Protein AF-A0A936AP49-F1 (afdb_monomer_lite)

Structure (mmCIF, N/CA/C/O backbone):
data_AF-A0A936AP49-F1
#
_entry.id   AF-A0A936AP49-F1
#
loop_
_atom_site.group_PDB
_atom_site.id
_atom_site.type_symbol
_atom_site.label_atom_id
_atom_site.label_alt_id
_atom_site.label_comp_id
_atom_site.label_asym_id
_atom_site.label_entity_id
_atom_site.label_seq_id
_atom_site.pdbx_PDB_ins_code
_atom_site.Cartn_x
_atom_site.Cartn_y
_atom_site.Cartn_z
_atom_site.occupancy
_atom_site.B_iso_or_equiv
_atom_site.auth_seq_id
_atom_site.auth_comp_id
_atom_site.auth_asym_id
_atom_site.auth_atom_id
_atom_site.pdbx_PDB_model_num
ATOM 1 N N . MET A 1 1 ? 59.580 -36.259 -15.071 1.00 46.38 1 MET A N 1
ATOM 2 C CA . MET A 1 1 ? 59.868 -34.934 -15.670 1.00 46.38 1 MET A CA 1
ATOM 3 C C . MET A 1 1 ? 58.756 -33.972 -15.279 1.00 46.38 1 MET A C 1
ATOM 5 O O . MET A 1 1 ? 57.616 -34.215 -15.647 1.00 46.38 1 MET A O 1
ATOM 9 N N . LYS A 1 2 ? 59.053 -32.935 -14.485 1.00 54.78 2 LYS A N 1
ATOM 10 C CA . LYS A 1 2 ? 58.086 -31.891 -14.110 1.00 54.78 2 LYS A CA 1
ATOM 11 C C . LYS A 1 2 ? 58.167 -30.794 -15.173 1.00 54.78 2 LYS A C 1
ATOM 13 O O . LYS A 1 2 ? 59.173 -30.099 -15.236 1.00 54.78 2 LYS A O 1
ATOM 18 N N . SER A 1 3 ? 57.167 -30.707 -16.048 1.00 53.81 3 SER A N 1
ATOM 19 C CA . SER A 1 3 ? 57.072 -29.603 -17.007 1.00 53.81 3 SER A CA 1
ATOM 20 C C . SER A 1 3 ? 56.618 -28.358 -16.250 1.00 53.81 3 SER A C 1
ATOM 22 O O . SER A 1 3 ? 55.483 -28.289 -15.776 1.00 53.81 3 SER A O 1
ATOM 24 N N . THR A 1 4 ? 57.531 -27.414 -16.048 1.00 60.56 4 THR A N 1
ATOM 25 C CA . THR A 1 4 ? 57.232 -26.128 -15.419 1.00 60.56 4 THR A CA 1
ATOM 26 C C . THR A 1 4 ? 56.612 -25.229 -16.487 1.00 60.56 4 THR A C 1
ATOM 28 O O . THR A 1 4 ? 57.293 -24.801 -17.415 1.00 60.56 4 THR A O 1
ATOM 31 N N . TYR A 1 5 ? 55.303 -24.988 -16.408 1.00 68.81 5 TYR A N 1
ATOM 32 C CA . TYR A 1 5 ? 54.600 -24.117 -17.350 1.00 68.81 5 TYR A CA 1
ATOM 33 C C . TYR A 1 5 ? 55.052 -22.664 -17.156 1.00 68.81 5 TYR A C 1
ATOM 35 O O . TYR A 1 5 ? 54.738 -22.034 -16.147 1.00 68.81 5 TYR A O 1
ATOM 43 N N . HIS A 1 6 ? 55.786 -22.124 -18.127 1.00 70.06 6 HIS A N 1
ATOM 44 C CA . HIS A 1 6 ? 56.183 -20.718 -18.147 1.00 70.06 6 HIS A CA 1
ATOM 45 C C . HIS A 1 6 ? 55.071 -19.887 -18.793 1.00 70.06 6 HIS A C 1
ATOM 47 O O . HIS A 1 6 ? 55.035 -19.702 -20.009 1.00 70.06 6 HIS A O 1
ATOM 53 N N . ILE A 1 7 ? 54.131 -19.412 -17.975 1.00 77.38 7 ILE A N 1
ATOM 54 C CA . ILE A 1 7 ? 53.071 -18.513 -18.440 1.00 77.38 7 ILE A CA 1
ATOM 55 C C . ILE A 1 7 ? 53.696 -17.143 -18.722 1.00 77.38 7 ILE A C 1
ATOM 57 O O . ILE A 1 7 ? 54.268 -16.506 -17.840 1.00 77.38 7 ILE A O 1
ATOM 61 N N . THR A 1 8 ? 53.598 -16.692 -19.970 1.00 84.81 8 THR A N 1
ATOM 62 C CA . THR A 1 8 ? 54.138 -15.399 -20.410 1.00 84.81 8 THR A CA 1
ATOM 63 C C . THR A 1 8 ? 53.144 -14.275 -20.097 1.00 84.81 8 THR A C 1
ATOM 65 O O . THR A 1 8 ? 51.937 -14.477 -20.196 1.00 84.81 8 THR A O 1
ATOM 68 N N . ALA A 1 9 ? 53.615 -13.058 -19.790 1.00 79.69 9 ALA A N 1
ATOM 69 C CA . ALA A 1 9 ? 52.759 -11.911 -19.437 1.00 79.69 9 ALA A CA 1
ATOM 70 C C . ALA A 1 9 ? 51.619 -11.643 -20.446 1.00 79.69 9 ALA A C 1
ATOM 72 O O . ALA A 1 9 ? 50.498 -11.322 -20.060 1.00 79.69 9 ALA A O 1
ATOM 73 N N . ARG A 1 10 ? 51.869 -11.865 -21.743 1.00 79.12 10 ARG A N 1
ATOM 74 C CA . ARG A 1 10 ? 50.852 -11.756 -22.806 1.00 79.12 10 ARG A CA 1
ATOM 75 C C . ARG A 1 10 ? 49.696 -12.752 -22.634 1.00 79.12 10 ARG A C 1
ATOM 77 O O . ARG A 1 10 ? 48.555 -12.412 -22.919 1.00 79.12 10 ARG A O 1
ATOM 84 N N . GLN A 1 11 ? 49.978 -13.961 -22.148 1.00 85.62 11 GLN A N 1
ATOM 85 C CA . GLN A 1 11 ? 48.969 -14.998 -21.908 1.00 85.62 11 GLN A CA 1
ATOM 86 C C . GLN A 1 11 ? 48.101 -14.672 -20.691 1.00 85.62 11 GLN A C 1
ATOM 88 O O . GLN A 1 11 ? 46.904 -14.935 -20.726 1.00 85.62 11 GLN A O 1
ATOM 93 N N . LEU A 1 12 ? 48.666 -14.043 -19.654 1.00 87.56 12 LEU A N 1
ATOM 94 C CA . LEU A 1 12 ? 47.879 -13.558 -18.515 1.00 87.56 12 LEU A CA 1
ATOM 95 C C . LEU A 1 12 ? 46.912 -12.446 -18.925 1.00 87.56 12 LEU A C 1
ATOM 97 O O . LEU A 1 12 ? 45.752 -12.475 -18.527 1.00 87.56 12 LEU A O 1
ATOM 101 N N . VAL A 1 13 ? 47.364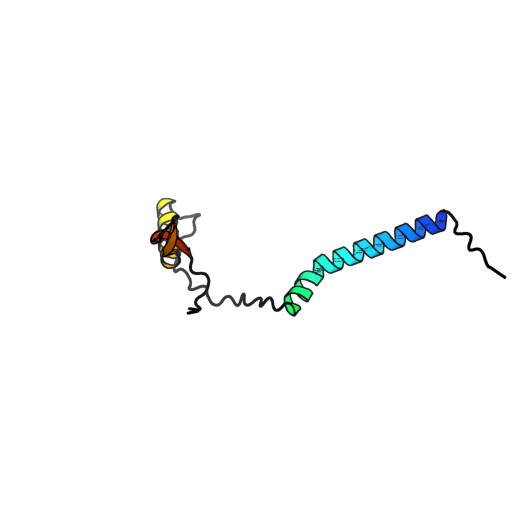 -11.505 -19.759 1.00 90.19 13 VAL A N 1
ATOM 102 C CA . VAL A 1 13 ? 46.500 -10.431 -20.274 1.00 90.19 13 VAL A CA 1
ATOM 103 C C . VAL A 1 13 ? 45.360 -11.006 -21.118 1.00 90.19 13 VAL A C 1
ATOM 105 O O . VAL A 1 13 ? 44.209 -10.623 -20.928 1.00 90.19 13 VAL A O 1
ATOM 108 N N . LEU A 1 14 ? 45.651 -11.966 -22.002 1.00 91.81 14 LEU A N 1
ATOM 109 C CA . LEU A 1 14 ? 44.622 -12.627 -22.812 1.00 91.81 14 LEU A CA 1
ATOM 110 C C . LEU A 1 14 ? 43.626 -13.421 -21.962 1.00 91.81 14 LEU A C 1
ATOM 112 O O . LEU A 1 14 ? 42.426 -13.365 -22.220 1.00 91.81 14 LEU A O 1
ATOM 116 N N . LEU A 1 15 ? 44.103 -14.121 -20.931 1.00 91.62 15 LEU A N 1
ATOM 117 C CA . LEU A 1 15 ? 43.244 -14.866 -20.016 1.00 91.62 15 LEU A CA 1
ATOM 118 C C . LEU A 1 15 ? 42.307 -13.929 -19.242 1.00 91.62 15 LEU A C 1
ATOM 120 O O . LEU A 1 15 ? 41.114 -14.200 -19.165 1.00 91.62 15 LEU A O 1
ATOM 124 N N . ALA A 1 16 ? 42.829 -12.817 -18.718 1.00 91.62 16 ALA A N 1
ATOM 125 C CA . ALA A 1 16 ? 42.039 -11.831 -17.982 1.00 91.62 16 ALA A CA 1
ATOM 126 C C . ALA A 1 16 ? 40.972 -11.154 -18.859 1.00 91.62 16 ALA A C 1
ATOM 128 O O . ALA A 1 16 ? 39.870 -10.862 -18.396 1.00 91.62 16 ALA A O 1
ATOM 129 N N . LEU A 1 17 ? 41.284 -10.918 -20.135 1.00 94.56 17 LEU A N 1
ATOM 130 C CA . LEU A 1 17 ? 40.336 -10.338 -21.083 1.00 94.56 17 LEU A CA 1
ATOM 131 C C . LEU A 1 17 ? 39.241 -11.352 -21.449 1.00 94.56 17 LEU A C 1
ATOM 133 O O . LEU A 1 17 ? 38.060 -11.016 -21.469 1.00 94.56 17 LEU A O 1
ATOM 137 N N . ALA A 1 18 ? 39.607 -12.616 -21.659 1.00 94.75 18 ALA A N 1
ATOM 138 C CA . ALA A 1 18 ? 38.635 -13.670 -21.930 1.00 94.75 18 ALA A CA 1
ATOM 139 C C . ALA A 1 18 ? 37.671 -13.890 -20.750 1.00 94.75 18 ALA A C 1
ATOM 141 O O . ALA A 1 18 ? 36.465 -14.035 -20.958 1.00 94.75 18 ALA A O 1
ATOM 142 N N . THR A 1 19 ? 38.171 -13.872 -19.509 1.00 93.88 19 THR A N 1
ATOM 143 C CA . THR A 1 19 ? 37.324 -14.051 -18.322 1.00 93.88 19 THR A CA 1
ATOM 144 C C . THR A 1 19 ? 36.406 -12.859 -18.073 1.00 93.88 19 THR A C 1
ATOM 146 O O . THR A 1 19 ? 35.255 -13.069 -17.695 1.00 93.88 19 THR A O 1
ATOM 149 N N . SER A 1 20 ? 36.857 -11.624 -18.320 1.00 92.25 20 SER A N 1
ATOM 150 C CA . SER A 1 20 ? 36.022 -10.433 -18.121 1.00 92.25 20 SER A CA 1
ATOM 151 C C . SER A 1 20 ? 34.866 -10.357 -19.119 1.00 92.25 20 SER A C 1
ATOM 153 O O . SER A 1 20 ? 33.737 -10.070 -18.722 1.00 92.25 20 SER A O 1
ATOM 155 N N . VAL A 1 21 ? 35.110 -10.693 -20.390 1.00 96.31 21 VAL A N 1
ATOM 156 C CA . VAL A 1 21 ? 34.063 -10.747 -21.424 1.00 96.31 21 VAL A CA 1
ATOM 157 C C . VAL A 1 21 ? 33.042 -11.830 -21.097 1.00 96.31 21 VAL A C 1
ATOM 159 O O . VAL A 1 21 ? 31.837 -11.584 -21.162 1.00 96.31 21 VAL A O 1
ATOM 162 N N . PHE A 1 22 ? 33.510 -13.010 -20.686 1.00 95.19 22 PHE A N 1
ATOM 163 C CA . PHE A 1 22 ? 32.621 -14.093 -20.287 1.00 95.19 22 PHE A CA 1
ATOM 164 C C . PHE A 1 22 ? 31.765 -13.705 -19.071 1.00 95.19 22 PHE A C 1
ATOM 166 O O . PHE A 1 22 ? 30.543 -13.841 -19.114 1.00 95.19 22 PHE A O 1
ATOM 173 N N . ALA A 1 23 ? 32.372 -13.138 -18.025 1.00 93.81 23 ALA A N 1
ATOM 174 C CA . ALA A 1 23 ? 31.652 -12.694 -16.834 1.00 93.81 23 ALA A CA 1
ATOM 175 C C . ALA A 1 23 ? 30.609 -11.608 -17.153 1.00 93.81 23 ALA A C 1
ATOM 177 O O . ALA A 1 23 ? 29.454 -11.738 -16.754 1.00 93.81 23 ALA A O 1
ATOM 178 N N . ALA A 1 24 ? 30.978 -10.581 -17.926 1.00 92.75 24 ALA A N 1
ATOM 179 C CA . ALA A 1 24 ? 30.050 -9.526 -18.334 1.00 92.75 24 ALA A CA 1
ATOM 180 C C . ALA A 1 24 ? 28.885 -10.082 -19.169 1.00 92.75 24 ALA A C 1
ATOM 182 O O . ALA A 1 24 ? 27.732 -9.710 -18.954 1.00 92.75 24 ALA A O 1
ATOM 183 N N . SER A 1 25 ? 29.164 -11.019 -20.080 1.00 91.06 25 SER A N 1
ATOM 184 C CA . SER A 1 25 ? 28.127 -11.651 -20.900 1.00 91.06 25 SER A CA 1
ATOM 185 C C . SER A 1 25 ? 27.130 -12.465 -20.069 1.00 91.06 25 SER A C 1
ATOM 187 O O . SER A 1 25 ? 25.926 -12.381 -20.304 1.00 91.06 25 SER A O 1
ATOM 189 N N . ALA A 1 26 ? 27.607 -13.191 -19.054 1.00 90.25 26 ALA A N 1
ATOM 190 C CA . ALA A 1 26 ? 26.752 -13.957 -18.157 1.00 90.25 26 ALA A CA 1
ATOM 191 C C . ALA A 1 26 ? 25.824 -13.045 -17.339 1.00 90.25 26 ALA A C 1
ATOM 193 O O . ALA A 1 26 ? 24.639 -13.347 -17.207 1.00 90.25 26 ALA A O 1
ATOM 194 N N . VAL A 1 27 ? 26.336 -11.909 -16.848 1.00 88.00 27 VAL A N 1
ATOM 195 C CA . VAL A 1 27 ? 25.540 -10.926 -16.094 1.00 88.00 27 VAL A CA 1
ATOM 196 C C . VAL A 1 27 ? 24.445 -10.316 -16.969 1.00 88.00 27 VAL A C 1
ATOM 198 O O . VAL A 1 27 ? 23.285 -10.309 -16.572 1.00 88.00 27 VAL A O 1
ATOM 201 N N . LEU A 1 28 ? 24.767 -9.892 -18.195 1.00 87.31 28 LEU A N 1
ATOM 202 C CA . LEU A 1 28 ? 23.772 -9.306 -19.102 1.00 87.31 28 LEU A CA 1
ATOM 203 C C . LEU A 1 28 ? 22.682 -10.308 -19.511 1.00 87.31 28 LEU A C 1
ATOM 205 O O . LEU A 1 28 ? 21.513 -9.940 -19.638 1.00 87.31 28 LEU A O 1
ATOM 209 N N . LEU A 1 29 ? 23.042 -11.581 -19.700 1.00 85.88 29 LEU A N 1
ATOM 210 C CA . LEU A 1 29 ? 22.070 -12.643 -19.969 1.00 85.88 29 LEU A CA 1
ATOM 211 C C . LEU A 1 29 ? 21.182 -12.926 -18.753 1.00 85.88 29 LEU A C 1
ATOM 213 O O . LEU A 1 29 ? 19.980 -13.136 -18.921 1.00 85.88 29 LEU A O 1
ATOM 217 N N . TYR A 1 30 ? 21.745 -12.902 -17.544 1.00 82.50 30 TYR A N 1
ATOM 218 C CA . TYR A 1 30 ? 20.985 -13.066 -16.308 1.00 82.50 30 TYR A CA 1
ATOM 219 C C . TYR A 1 30 ? 20.006 -11.909 -16.080 1.00 82.50 30 TYR A C 1
ATOM 221 O O . TYR A 1 30 ? 18.835 -12.157 -15.813 1.00 82.50 30 TYR A O 1
ATOM 229 N N . ASP A 1 31 ? 20.428 -10.662 -16.270 1.00 80.75 31 ASP A N 1
ATOM 230 C CA . ASP A 1 31 ? 19.528 -9.512 -16.125 1.00 80.75 31 ASP A CA 1
ATOM 231 C C . ASP A 1 31 ? 18.401 -9.534 -17.167 1.00 80.75 31 ASP A C 1
ATOM 233 O O . ASP A 1 31 ? 17.268 -9.142 -16.878 1.00 80.75 31 ASP A O 1
ATOM 237 N N . ARG A 1 32 ? 18.685 -10.023 -18.384 1.00 78.00 32 ARG A N 1
ATOM 238 C CA . ARG A 1 32 ? 17.702 -10.054 -19.473 1.00 78.00 32 ARG A CA 1
ATOM 239 C C . ARG A 1 32 ? 16.721 -11.222 -19.396 1.00 78.00 32 ARG A C 1
ATOM 241 O O . ARG A 1 32 ? 15.560 -11.034 -19.742 1.00 78.00 32 ARG A O 1
ATOM 248 N N . PHE A 1 33 ? 17.177 -12.412 -19.012 1.00 78.06 33 PHE A N 1
ATOM 249 C CA . PHE A 1 33 ? 16.373 -13.641 -19.062 1.00 78.06 33 PHE A CA 1
ATOM 250 C C . PHE A 1 33 ? 16.171 -14.295 -17.695 1.00 78.06 33 PHE A C 1
ATOM 252 O O . PHE A 1 33 ? 15.231 -15.065 -17.517 1.00 78.06 33 PHE A O 1
ATOM 259 N N . GLY A 1 34 ? 17.038 -14.011 -16.725 1.00 68.00 34 GLY A N 1
ATOM 260 C CA . GLY A 1 34 ? 17.006 -14.613 -15.397 1.00 68.00 34 GLY A CA 1
ATOM 261 C C . GLY A 1 34 ? 15.776 -14.207 -14.596 1.00 68.00 34 GLY A C 1
ATOM 262 O O . GLY A 1 34 ? 15.212 -15.061 -13.926 1.00 68.00 34 GLY A O 1
ATOM 263 N N . SER A 1 35 ? 15.299 -12.966 -14.706 1.00 65.25 35 SER A N 1
ATOM 264 C CA . SER A 1 35 ? 14.080 -12.509 -14.019 1.00 65.25 35 SER A CA 1
ATOM 265 C C . SER A 1 35 ? 12.823 -13.259 -14.481 1.00 65.25 35 SER A C 1
ATOM 267 O O . SER A 1 35 ? 12.052 -13.731 -13.646 1.00 65.25 35 SER A O 1
ATOM 269 N N . ASP A 1 36 ? 12.662 -13.464 -15.789 1.00 69.25 36 ASP A N 1
ATOM 270 C CA . ASP A 1 36 ? 11.551 -14.233 -16.363 1.00 69.25 36 ASP A CA 1
ATOM 271 C C . ASP A 1 36 ? 11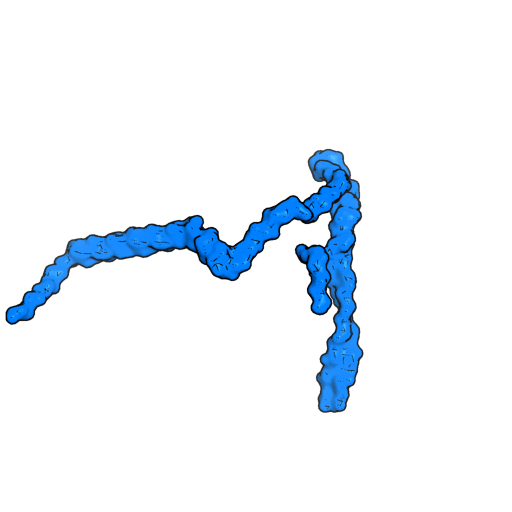.657 -15.732 -16.047 1.00 69.25 36 ASP A C 1
ATOM 273 O O . ASP A 1 36 ? 10.650 -16.404 -15.809 1.00 69.25 36 ASP A O 1
ATOM 277 N N . LEU A 1 37 ? 12.876 -16.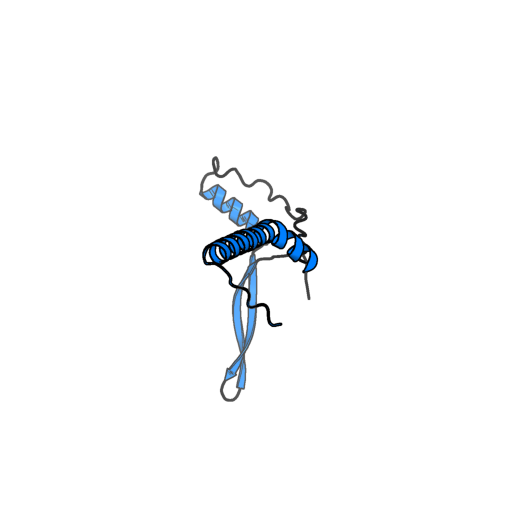279 -16.033 1.00 69.56 37 LEU A N 1
ATOM 278 C CA . LEU A 1 37 ? 13.107 -17.705 -15.815 1.00 69.56 37 LEU A CA 1
ATOM 279 C C . LEU A 1 37 ? 13.020 -18.060 -14.319 1.00 69.56 37 LEU A C 1
ATOM 281 O O . LEU A 1 37 ? 12.278 -18.969 -13.962 1.00 69.56 37 LEU A O 1
ATOM 285 N N . LEU A 1 38 ? 13.661 -17.306 -13.421 1.00 66.75 38 LEU A N 1
ATOM 286 C CA . LEU A 1 38 ? 13.518 -17.476 -11.966 1.00 66.75 38 LEU A CA 1
ATOM 287 C C . LEU A 1 38 ? 12.117 -17.107 -11.477 1.00 66.75 38 LEU A C 1
ATOM 289 O O . LEU A 1 38 ? 11.569 -17.831 -10.651 1.00 66.75 38 LEU A O 1
ATOM 293 N N . GLY A 1 39 ? 11.501 -16.047 -12.009 1.00 63.69 39 GLY A N 1
ATOM 294 C CA . GLY A 1 39 ? 10.133 -15.658 -11.655 1.00 63.69 39 GLY A CA 1
ATOM 295 C C . GLY A 1 39 ? 9.116 -16.764 -11.955 1.00 63.69 39 GLY A C 1
ATOM 296 O O . GLY A 1 39 ? 8.270 -17.076 -11.115 1.00 63.69 39 GLY A O 1
ATOM 297 N N . ARG A 1 40 ? 9.257 -17.442 -13.104 1.00 64.19 40 ARG A N 1
ATOM 298 C CA . ARG A 1 40 ? 8.412 -18.591 -13.476 1.00 64.19 40 ARG A CA 1
ATOM 299 C C . ARG A 1 40 ? 8.638 -19.824 -12.598 1.00 64.19 40 ARG A C 1
ATOM 301 O O . ARG A 1 40 ? 7.680 -20.548 -12.344 1.00 64.19 40 ARG A O 1
ATOM 308 N N . TRP A 1 41 ? 9.863 -20.071 -12.131 1.00 59.59 41 TRP A N 1
ATOM 309 C CA . TRP A 1 41 ? 10.191 -21.240 -11.299 1.00 59.59 41 TRP A CA 1
ATOM 310 C C . TRP A 1 41 ? 9.897 -21.039 -9.805 1.00 59.59 41 TRP A C 1
ATOM 312 O O . TRP A 1 41 ? 9.485 -21.983 -9.138 1.00 59.59 41 TRP A O 1
ATOM 322 N N . VAL A 1 42 ? 10.030 -19.816 -9.281 1.00 66.50 42 VAL A N 1
ATOM 323 C CA . VAL A 1 42 ? 9.716 -19.455 -7.879 1.00 66.50 42 VAL A CA 1
ATOM 324 C C . VAL A 1 42 ? 8.201 -19.324 -7.641 1.00 66.50 42 VAL A C 1
ATOM 326 O O . VAL A 1 42 ? 7.748 -19.055 -6.532 1.00 66.50 42 VAL A O 1
ATOM 329 N N . GLY A 1 43 ? 7.376 -19.571 -8.661 1.00 55.50 43 GLY A N 1
ATOM 330 C CA . GLY A 1 43 ? 5.925 -19.516 -8.519 1.00 55.50 43 GLY A CA 1
ATOM 331 C C . GLY A 1 43 ? 5.407 -18.093 -8.329 1.00 55.50 43 GLY A C 1
ATOM 332 O O . GLY A 1 43 ? 4.320 -17.918 -7.775 1.00 55.50 43 GLY A O 1
ATOM 333 N N . ALA A 1 44 ? 6.141 -17.083 -8.819 1.00 55.03 44 ALA A N 1
ATOM 334 C CA . ALA A 1 44 ? 5.578 -15.758 -9.013 1.00 55.03 44 ALA A CA 1
ATOM 335 C C . ALA A 1 44 ? 4.505 -15.891 -10.098 1.00 55.03 44 ALA A C 1
ATOM 337 O O . ALA A 1 44 ? 4.764 -15.801 -11.297 1.00 55.03 44 ALA A O 1
ATOM 338 N N . ARG A 1 45 ? 3.280 -16.197 -9.665 1.00 53.38 45 ARG A N 1
ATOM 339 C CA . ARG A 1 45 ? 2.105 -16.154 -10.519 1.00 53.38 45 ARG A CA 1
ATOM 340 C C . ARG A 1 45 ? 1.958 -14.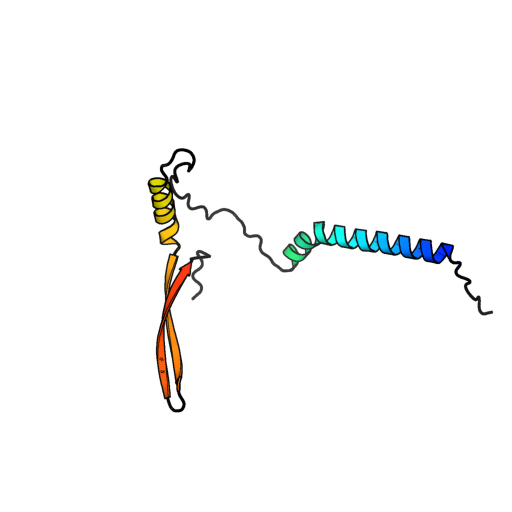706 -10.945 1.00 53.38 45 ARG A C 1
ATOM 342 O O . ARG A 1 45 ? 1.386 -13.892 -10.228 1.00 53.38 45 ARG A O 1
ATOM 349 N N . THR A 1 46 ? 2.450 -14.385 -12.132 1.00 54.31 46 THR A N 1
ATOM 350 C CA . THR A 1 46 ? 1.990 -13.226 -12.889 1.00 54.31 46 THR A CA 1
ATOM 351 C C . THR A 1 46 ? 0.550 -13.503 -13.342 1.00 54.31 46 THR A C 1
ATOM 353 O O . THR A 1 46 ? 0.242 -13.517 -14.526 1.00 54.31 46 THR A O 1
ATOM 356 N N . GLU A 1 47 ? -0.368 -13.713 -12.392 1.00 50.56 47 GLU A N 1
ATOM 357 C CA . GLU A 1 47 ? -1.800 -13.490 -12.588 1.00 50.56 47 GLU A CA 1
ATOM 358 C C . GLU A 1 47 ? -2.031 -11.976 -12.540 1.00 50.56 47 GLU A C 1
ATOM 360 O O . GLU A 1 47 ? -2.769 -11.442 -11.722 1.00 50.56 47 GLU A O 1
ATOM 365 N N . LYS A 1 48 ? -1.395 -11.254 -13.465 1.00 47.00 48 LYS A N 1
ATOM 366 C CA . LYS A 1 48 ? -1.946 -9.989 -13.943 1.00 47.00 48 LYS A CA 1
ATOM 367 C C . LYS A 1 48 ? -2.892 -10.320 -15.093 1.00 47.00 48 LYS A C 1
ATOM 369 O O . LYS A 1 48 ? -2.754 -9.814 -16.201 1.00 47.00 48 LYS A O 1
ATOM 374 N N . THR A 1 49 ? -3.835 -11.224 -14.848 1.00 45.22 49 THR A N 1
ATOM 375 C CA . THR A 1 49 ? -4.986 -11.410 -15.724 1.00 45.22 49 THR A CA 1
ATOM 376 C C . THR A 1 49 ? -5.918 -10.258 -15.388 1.00 45.22 49 THR A C 1
ATOM 378 O O . THR A 1 49 ? -6.554 -10.228 -14.339 1.00 45.22 49 THR A O 1
ATOM 381 N N . LEU A 1 50 ? -5.880 -9.259 -16.264 1.00 50.56 50 LEU A N 1
ATOM 382 C CA . LEU A 1 50 ? -6.493 -7.931 -16.230 1.00 50.56 50 LEU A CA 1
ATOM 383 C C . LEU A 1 50 ? -8.039 -7.947 -16.187 1.00 50.56 50 LEU A C 1
ATOM 385 O O . LEU A 1 50 ? -8.683 -7.135 -16.836 1.00 50.56 50 LEU A O 1
ATOM 389 N N . ASN A 1 51 ? -8.655 -8.839 -15.413 1.00 49.19 51 ASN A N 1
ATOM 390 C CA . ASN A 1 51 ? -10.108 -8.973 -15.281 1.00 49.19 51 ASN A CA 1
ATOM 391 C C . ASN A 1 51 ? -10.609 -8.456 -13.923 1.00 49.19 51 ASN A C 1
ATOM 393 O O . ASN A 1 51 ? -11.505 -9.032 -13.311 1.00 49.19 51 ASN A O 1
ATOM 397 N N . ALA A 1 52 ? -10.021 -7.364 -13.437 1.00 51.53 52 ALA A N 1
ATOM 398 C CA . ALA A 1 52 ? -10.544 -6.615 -12.293 1.00 51.53 52 ALA A CA 1
ATOM 399 C C . ALA A 1 52 ? -10.509 -5.096 -12.509 1.00 51.53 52 ALA A C 1
ATOM 401 O O . ALA A 1 52 ? -10.654 -4.332 -11.559 1.00 51.53 52 ALA A O 1
ATOM 402 N N . SER A 1 53 ? -10.411 -4.642 -13.762 1.00 49.78 53 SER A N 1
ATOM 403 C CA . SER A 1 53 ? -10.976 -3.343 -14.117 1.00 49.78 53 SER A CA 1
ATOM 404 C C . SER A 1 53 ? -12.494 -3.509 -14.089 1.00 49.78 53 SER A C 1
ATOM 406 O O . SER A 1 53 ? -13.140 -3.751 -15.106 1.00 49.78 53 SER A O 1
ATOM 408 N N . LYS A 1 54 ? -13.085 -3.445 -12.891 1.00 50.59 54 LYS A N 1
ATOM 409 C CA . LYS A 1 54 ? -14.428 -2.885 -12.791 1.00 50.59 54 LYS A CA 1
ATOM 410 C C . LYS A 1 54 ? -14.239 -1.472 -13.321 1.00 50.59 54 LYS A C 1
ATOM 412 O O . LYS A 1 54 ? -13.651 -0.653 -12.621 1.00 50.59 54 LYS A O 1
ATOM 417 N N . SER A 1 55 ? -14.582 -1.266 -14.591 1.00 52.88 55 SER A N 1
ATOM 418 C CA . SER A 1 55 ? -14.473 0.019 -15.265 1.00 52.88 55 SER A CA 1
ATOM 419 C C . SER A 1 55 ? -15.060 1.057 -14.328 1.00 52.88 55 SER A C 1
ATOM 421 O O . SER A 1 55 ? -16.250 0.998 -14.012 1.00 52.88 55 SER A O 1
ATOM 423 N N . ILE A 1 56 ? -14.205 1.930 -13.804 1.00 57.19 56 ILE A N 1
ATOM 424 C CA . ILE A 1 56 ? -14.670 3.116 -13.111 1.00 57.19 56 ILE A CA 1
ATOM 425 C C . ILE A 1 56 ? -15.380 3.896 -14.206 1.00 57.19 56 ILE A C 1
ATOM 427 O O . ILE A 1 56 ? -14.736 4.400 -15.124 1.00 57.19 56 ILE A O 1
ATOM 431 N N . GLU A 1 57 ? -16.709 3.821 -14.206 1.00 57.62 57 GLU A N 1
ATOM 432 C CA . GLU A 1 57 ? -17.531 4.493 -15.197 1.00 57.62 57 GLU A CA 1
ATOM 433 C C . GLU A 1 57 ? -17.162 5.978 -15.171 1.00 57.62 57 GLU A C 1
ATOM 435 O O . GLU A 1 57 ? -17.352 6.656 -14.167 1.00 57.62 57 GLU A O 1
ATOM 440 N N . SER A 1 58 ? -16.593 6.437 -16.289 1.00 65.31 58 SER A N 1
ATOM 441 C CA . SER A 1 58 ? -16.429 7.840 -16.658 1.00 65.31 58 SER A CA 1
ATOM 442 C C . SER A 1 58 ? -15.679 8.724 -15.650 1.00 65.31 58 SER A C 1
ATOM 444 O O . SER A 1 58 ? -16.255 9.661 -15.103 1.00 65.31 58 SER A O 1
ATOM 446 N N . ILE A 1 59 ? -14.371 8.502 -15.476 1.00 74.44 59 ILE A N 1
ATOM 447 C CA . ILE A 1 59 ? -13.491 9.615 -15.082 1.00 74.44 59 ILE A CA 1
ATOM 448 C C . ILE A 1 59 ? -13.323 10.506 -16.319 1.00 74.44 59 ILE A C 1
ATOM 450 O O . ILE A 1 59 ? -12.886 10.032 -17.371 1.00 74.44 59 ILE A O 1
ATOM 454 N N . THR A 1 60 ? -13.717 11.770 -16.201 1.00 81.38 60 THR A N 1
ATOM 455 C CA . THR A 1 60 ? -13.563 12.796 -17.233 1.00 81.38 60 THR A CA 1
ATOM 456 C C . THR A 1 60 ? -12.077 13.013 -17.503 1.00 81.38 60 THR A C 1
ATOM 458 O O . THR A 1 60 ? -11.263 12.985 -16.582 1.00 81.38 60 THR A O 1
ATOM 461 N N . ASP A 1 61 ? -11.704 13.222 -18.768 1.00 81.25 61 ASP A N 1
ATOM 462 C CA . ASP A 1 61 ? -10.307 13.481 -19.115 1.00 81.25 61 ASP A CA 1
ATOM 463 C C . ASP A 1 61 ? -9.797 14.716 -18.336 1.00 81.25 61 ASP A C 1
ATOM 465 O O . ASP A 1 61 ? -10.392 15.795 -18.443 1.00 81.25 61 ASP A O 1
ATOM 469 N N . PRO A 1 62 ? -8.708 14.585 -17.551 1.00 78.94 62 PRO A N 1
ATOM 470 C CA . PRO A 1 62 ? -8.160 15.680 -16.755 1.00 78.94 62 PRO A CA 1
ATOM 471 C C . PRO A 1 62 ? -7.727 16.887 -17.596 1.00 78.94 62 PRO A C 1
ATOM 473 O O . PRO A 1 62 ? -7.540 17.964 -17.042 1.00 78.94 62 PRO A O 1
ATOM 476 N N . SER A 1 63 ? -7.569 16.740 -18.917 1.00 81.19 63 SER A N 1
ATOM 477 C CA . SER A 1 63 ? -7.265 17.855 -19.820 1.00 81.19 63 SER A CA 1
ATOM 478 C C . SER A 1 63 ? -8.467 18.766 -20.117 1.00 81.19 63 SER A C 1
ATOM 480 O O . SER A 1 63 ? -8.276 19.915 -20.517 1.00 81.19 63 SER A O 1
ATOM 482 N N . VAL A 1 64 ? -9.696 18.275 -19.911 1.00 81.75 64 VAL A N 1
ATOM 483 C CA . VAL A 1 64 ? -10.950 19.012 -20.167 1.00 81.75 64 VAL A CA 1
ATOM 484 C C . VAL A 1 64 ? -11.802 19.208 -18.910 1.00 81.75 64 VAL A C 1
ATOM 486 O O . VAL A 1 64 ? -12.700 20.051 -18.908 1.00 81.75 64 VAL A O 1
ATOM 489 N N . ALA A 1 65 ? -11.542 18.446 -17.846 1.00 81.50 65 ALA A N 1
ATOM 490 C CA . ALA A 1 65 ? -12.207 18.590 -16.559 1.00 81.50 65 ALA A CA 1
ATOM 491 C C . ALA A 1 65 ? -11.696 19.816 -15.789 1.00 81.50 65 ALA A C 1
ATOM 493 O O . ALA A 1 65 ? -10.523 20.175 -15.853 1.00 81.50 65 ALA A O 1
ATOM 494 N N . THR A 1 66 ? -12.574 20.429 -14.995 1.00 87.69 66 THR A N 1
ATOM 495 C CA . THR A 1 66 ? -12.130 21.373 -13.958 1.00 87.69 66 THR A CA 1
ATOM 496 C C . THR A 1 66 ? -11.443 20.616 -12.818 1.00 87.69 66 THR A C 1
ATOM 498 O O . THR A 1 66 ? -11.809 19.474 -12.533 1.00 87.69 66 THR A O 1
ATOM 501 N N . ASP A 1 67 ? -10.492 21.249 -12.125 1.00 86.38 67 ASP A N 1
ATOM 502 C CA . ASP A 1 67 ? -9.730 20.610 -11.036 1.00 86.38 67 ASP A CA 1
ATOM 503 C C . ASP A 1 67 ? -10.637 20.025 -9.939 1.00 86.38 67 ASP A C 1
ATOM 505 O O . ASP A 1 67 ? -10.438 18.900 -9.476 1.00 86.38 67 ASP A O 1
ATOM 509 N N . GLU A 1 68 ? -11.692 20.752 -9.567 1.00 88.25 68 GLU A N 1
ATOM 510 C CA . GLU A 1 68 ? -12.674 20.306 -8.573 1.00 88.25 68 GLU A CA 1
ATOM 511 C C . GLU A 1 68 ? -13.483 19.096 -9.049 1.00 88.25 68 GLU A C 1
ATOM 513 O O . GLU A 1 68 ? -13.762 18.174 -8.278 1.00 88.25 68 GLU A O 1
ATOM 518 N N . GLN A 1 69 ? -13.852 19.072 -10.330 1.00 88.00 69 GLN A N 1
ATOM 519 C CA . GLN A 1 69 ? -14.562 17.943 -10.915 1.00 88.00 69 GLN A CA 1
ATOM 520 C C . GLN A 1 69 ? -13.667 16.701 -10.959 1.00 88.00 69 GLN A C 1
ATOM 522 O O . GLN A 1 69 ? -14.090 15.637 -10.506 1.00 88.00 69 GLN A O 1
ATOM 527 N N . ASN A 1 70 ? -12.420 16.852 -11.411 1.00 88.19 70 ASN A N 1
ATOM 528 C CA . ASN A 1 70 ? -11.443 15.768 -11.455 1.00 88.19 70 ASN A CA 1
ATOM 529 C C . ASN A 1 70 ? -11.197 15.173 -10.057 1.00 88.19 70 ASN A C 1
ATOM 531 O O . ASN A 1 70 ? -11.286 13.960 -9.863 1.00 88.19 70 ASN A O 1
ATOM 535 N N . ASN A 1 71 ? -10.983 16.023 -9.047 1.00 89.31 71 ASN A N 1
ATOM 536 C CA . ASN A 1 71 ? -10.794 15.569 -7.670 1.00 89.31 71 ASN A CA 1
ATOM 537 C C . ASN A 1 71 ? -12.015 14.789 -7.163 1.00 89.31 71 ASN A C 1
ATOM 539 O O . ASN A 1 71 ? -11.872 13.691 -6.622 1.00 89.31 71 ASN A O 1
ATOM 543 N N . ARG A 1 72 ? -13.232 15.310 -7.366 1.00 90.44 72 ARG A N 1
ATOM 544 C CA . ARG A 1 72 ? -14.466 14.640 -6.928 1.00 90.44 72 ARG A CA 1
ATOM 545 C C . ARG A 1 72 ? -14.672 13.282 -7.583 1.00 90.44 72 ARG A C 1
ATOM 547 O O . ARG A 1 72 ? -15.080 12.342 -6.898 1.00 90.44 72 ARG A O 1
ATOM 554 N N . GLU A 1 73 ? -14.420 13.182 -8.881 1.00 89.81 73 GLU A N 1
ATOM 555 C CA . GLU A 1 73 ? -14.567 11.936 -9.632 1.00 89.81 73 GLU A CA 1
ATOM 556 C C . GLU A 1 73 ? -13.572 10.888 -9.130 1.00 89.81 73 GLU A C 1
ATOM 558 O O . GLU A 1 73 ? -13.981 9.775 -8.796 1.00 89.81 73 GLU A O 1
ATOM 563 N N . ILE A 1 74 ? -12.304 11.268 -8.938 1.00 88.19 74 ILE A N 1
ATOM 564 C CA . ILE A 1 74 ? -11.270 10.383 -8.383 1.00 88.19 74 ILE A CA 1
ATOM 565 C C . ILE A 1 74 ? -11.635 9.923 -6.967 1.00 88.19 74 ILE A C 1
ATOM 567 O O . ILE A 1 74 ? -11.572 8.727 -6.671 1.00 88.19 74 ILE A O 1
ATOM 571 N N . TYR A 1 75 ? -12.047 10.839 -6.086 1.00 88.88 75 TYR A N 1
ATOM 572 C CA . TYR A 1 75 ? -12.423 10.479 -4.718 1.00 88.88 75 TYR A CA 1
ATOM 573 C C . TYR A 1 75 ? -13.625 9.538 -4.691 1.00 88.88 75 TYR A C 1
ATOM 575 O O . TYR A 1 75 ? -13.602 8.533 -3.983 1.00 88.88 75 TYR A O 1
ATOM 583 N N . THR A 1 76 ? -14.659 9.822 -5.481 1.00 88.19 76 THR A N 1
ATOM 584 C CA . THR A 1 76 ? -15.869 8.989 -5.536 1.00 88.19 76 THR A CA 1
ATOM 585 C C . THR A 1 76 ? -15.538 7.591 -6.051 1.00 88.19 76 THR A C 1
ATOM 587 O O . THR A 1 76 ? -15.951 6.600 -5.452 1.00 88.19 76 THR A O 1
ATOM 590 N N . ALA A 1 77 ? -14.723 7.513 -7.102 1.00 86.81 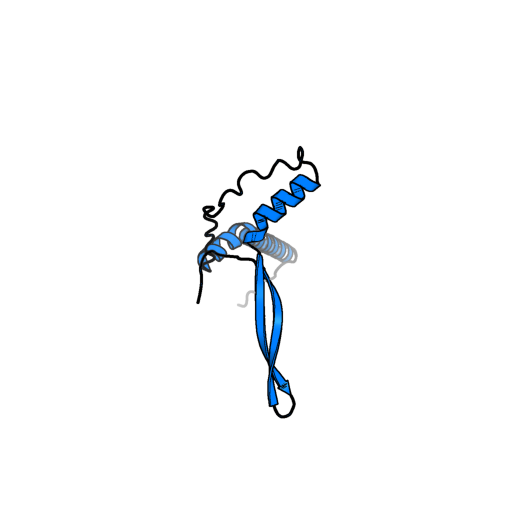77 ALA A N 1
ATOM 591 C CA . ALA A 1 77 ? -14.252 6.279 -7.708 1.00 86.81 77 ALA A CA 1
ATOM 592 C C . ALA A 1 77 ? -13.414 5.401 -6.763 1.00 86.81 77 ALA A C 1
ATOM 594 O O . ALA A 1 77 ? -13.594 4.183 -6.726 1.00 86.81 77 ALA A O 1
ATOM 595 N N . MET A 1 78 ? -12.502 6.009 -5.999 1.00 85.50 78 MET A N 1
ATOM 596 C CA . MET A 1 78 ? -11.528 5.294 -5.164 1.00 85.50 78 MET A CA 1
ATOM 597 C C . MET A 1 78 ? -12.010 5.054 -3.729 1.00 85.50 78 MET A C 1
ATOM 599 O O . MET A 1 78 ? -11.530 4.128 -3.074 1.00 85.50 78 MET A O 1
ATOM 603 N N . SER A 1 79 ? -12.972 5.843 -3.236 1.00 87.56 79 SER A N 1
ATOM 604 C CA . SER A 1 79 ? -13.489 5.740 -1.862 1.00 87.56 79 SER A CA 1
ATOM 605 C C . SER A 1 79 ? -13.938 4.333 -1.437 1.00 87.56 79 SER A C 1
ATOM 607 O O . SER A 1 79 ? -13.628 3.964 -0.304 1.00 87.56 79 SER A O 1
ATOM 609 N N . PRO A 1 80 ? -14.562 3.487 -2.291 1.00 87.50 80 PRO A N 1
ATOM 610 C CA . PRO A 1 80 ? -14.966 2.141 -1.878 1.00 87.50 80 PRO A CA 1
ATOM 611 C C . PRO A 1 80 ? -13.785 1.193 -1.618 1.00 87.50 80 PRO A C 1
ATOM 613 O O . PRO A 1 80 ? -13.978 0.124 -1.046 1.00 87.50 80 PRO A O 1
ATOM 616 N N . GLY A 1 81 ? -12.578 1.546 -2.073 1.00 84.94 81 GLY A N 1
ATOM 617 C CA . GLY A 1 81 ? -11.361 0.763 -1.871 1.00 84.94 81 GLY A CA 1
ATOM 618 C C . GLY A 1 81 ? -10.648 1.044 -0.548 1.00 84.94 81 GLY A C 1
ATOM 619 O O . GLY A 1 81 ? -9.712 0.318 -0.217 1.00 84.94 81 GLY A O 1
ATOM 620 N N . VAL A 1 82 ? -11.064 2.073 0.199 1.00 89.81 82 VAL A N 1
ATOM 621 C CA . VAL A 1 82 ? -10.457 2.475 1.475 1.00 89.81 82 VAL A CA 1
ATOM 622 C C . VAL A 1 82 ? -11.337 2.008 2.627 1.00 89.81 82 VAL A C 1
ATOM 624 O O . VAL A 1 82 ? -12.544 2.235 2.639 1.00 89.81 82 VAL A O 1
ATOM 627 N N . VAL A 1 83 ? -10.729 1.366 3.620 1.00 90.75 83 VAL A N 1
ATOM 628 C CA . VAL A 1 83 ? -11.427 0.825 4.791 1.00 90.75 83 VAL A CA 1
ATOM 629 C C . VAL A 1 83 ? -10.875 1.421 6.079 1.00 90.75 83 VAL A C 1
ATOM 631 O O . VAL A 1 83 ? -9.697 1.770 6.170 1.00 90.75 83 VAL A O 1
ATOM 634 N N . ASN A 1 84 ? -11.731 1.518 7.094 1.00 92.56 84 ASN A N 1
ATOM 635 C CA . ASN A 1 84 ? -11.314 1.849 8.451 1.00 92.56 84 ASN A CA 1
ATOM 636 C C . ASN A 1 84 ? -10.892 0.570 9.183 1.00 92.56 84 ASN A C 1
ATOM 638 O O . ASN A 1 84 ? -11.666 -0.383 9.266 1.00 92.56 84 ASN A O 1
ATOM 642 N N . ILE A 1 85 ? -9.680 0.562 9.727 1.00 89.62 85 ILE A N 1
ATOM 643 C CA . ILE A 1 85 ? -9.122 -0.556 10.484 1.00 89.62 85 ILE A CA 1
ATOM 644 C C . ILE A 1 85 ? -9.154 -0.189 11.963 1.00 89.62 85 ILE A C 1
ATOM 646 O O . ILE A 1 85 ? -8.502 0.760 12.395 1.00 89.62 85 ILE A O 1
ATOM 650 N N . THR A 1 86 ? -9.875 -0.979 12.753 1.00 92.44 86 THR A N 1
ATOM 651 C CA . THR A 1 86 ? -9.861 -0.880 14.215 1.00 92.44 86 THR A CA 1
ATOM 652 C C . THR A 1 86 ? -9.105 -2.067 14.786 1.00 92.44 86 THR A C 1
ATOM 654 O O . THR A 1 86 ? -9.459 -3.216 14.538 1.00 92.44 86 THR A O 1
ATOM 657 N N . SER A 1 87 ? -8.057 -1.781 15.551 1.00 89.31 87 SER A N 1
ATOM 658 C CA . SER A 1 87 ? -7.220 -2.788 16.196 1.00 89.31 87 SER A CA 1
ATOM 659 C C . SER A 1 87 ? -7.390 -2.715 17.705 1.00 89.31 87 SER A C 1
ATOM 661 O O . SER A 1 87 ? -7.406 -1.628 18.281 1.00 89.31 87 SER A O 1
ATOM 663 N N . THR A 1 88 ? -7.508 -3.871 18.352 1.00 90.88 88 THR A N 1
ATOM 664 C CA . THR A 1 88 ? -7.452 -3.982 19.812 1.00 90.88 88 THR A CA 1
ATOM 665 C C . THR A 1 88 ? -6.201 -4.765 20.166 1.00 90.88 88 THR A C 1
ATOM 667 O O . THR A 1 88 ? -6.092 -5.942 19.834 1.00 90.88 88 THR A O 1
ATOM 670 N N . VAL A 1 89 ? -5.253 -4.106 20.824 1.00 88.81 89 VAL A N 1
ATOM 671 C CA . VAL A 1 89 ? -3.998 -4.714 21.274 1.00 88.81 89 VAL A CA 1
ATOM 672 C C . VAL A 1 89 ? -3.992 -4.790 22.792 1.00 88.81 89 VAL A C 1
ATOM 674 O O . VAL A 1 89 ? -4.412 -3.849 23.456 1.00 88.81 89 VAL A O 1
ATOM 677 N N . TYR A 1 90 ? -3.520 -5.893 23.365 1.00 91.69 90 TYR A N 1
ATOM 678 C CA . TYR A 1 90 ? -3.316 -5.966 24.810 1.00 91.69 90 TYR A CA 1
ATOM 679 C C . TYR A 1 90 ? -1.973 -5.336 25.157 1.00 91.69 90 TYR A C 1
ATOM 681 O O . TYR A 1 90 ? -0.935 -5.752 24.648 1.00 91.69 90 TYR A O 1
ATOM 689 N N . VAL A 1 91 ? -2.004 -4.320 26.012 1.00 88.50 91 VAL A N 1
ATOM 690 C CA . VAL A 1 91 ? -0.805 -3.692 26.563 1.00 88.50 91 VAL A CA 1
ATOM 691 C C . VAL A 1 91 ? -0.604 -4.242 27.964 1.00 88.50 91 VAL A C 1
ATOM 693 O O . VAL A 1 91 ? -1.553 -4.315 28.747 1.00 88.50 91 VAL A O 1
ATOM 696 N N . GLN A 1 92 ? 0.621 -4.670 28.255 1.00 92.06 92 GLN A N 1
ATOM 697 C CA . GLN A 1 92 ? 0.994 -5.188 29.561 1.00 92.06 92 GLN A CA 1
ATOM 698 C C . GLN A 1 92 ? 1.798 -4.140 30.327 1.00 92.06 92 GLN A C 1
ATOM 700 O O . GLN A 1 92 ? 2.882 -3.746 29.900 1.00 92.06 92 GLN A O 1
ATOM 705 N N . ASP A 1 9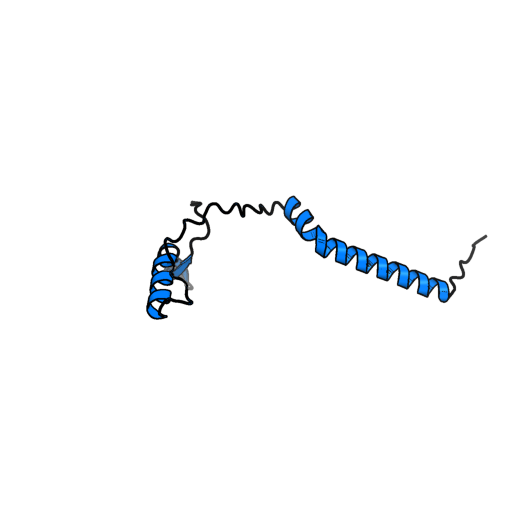3 ? 1.264 -3.741 31.477 1.00 89.88 93 ASP A N 1
ATOM 706 C CA . ASP A 1 93 ? 2.014 -3.034 32.509 1.00 89.88 93 ASP A CA 1
ATOM 707 C C . ASP A 1 93 ? 2.686 -4.056 33.443 1.00 89.88 93 ASP A C 1
ATOM 709 O O . ASP A 1 93 ? 2.526 -5.268 33.299 1.00 89.88 93 ASP A O 1
ATOM 713 N N . TRP A 1 94 ? 3.421 -3.582 34.450 1.00 88.81 94 TRP A N 1
ATOM 714 C CA . TRP A 1 94 ? 4.163 -4.437 35.388 1.00 88.81 94 TRP A CA 1
ATOM 715 C C . TRP A 1 94 ? 3.343 -5.557 36.050 1.00 88.81 94 TRP A C 1
ATOM 717 O O . TRP A 1 94 ? 3.910 -6.591 36.393 1.00 88.81 94 TRP A O 1
ATOM 727 N N . PHE A 1 95 ? 2.030 -5.374 36.216 1.00 90.50 95 PHE A N 1
ATOM 728 C CA . PHE A 1 95 ? 1.182 -6.325 36.943 1.00 90.50 95 PHE A CA 1
ATOM 729 C C . PHE A 1 95 ? -0.099 -6.746 36.217 1.00 90.50 95 PHE A C 1
ATOM 731 O O . PHE A 1 95 ? -0.724 -7.709 36.643 1.00 90.50 95 PHE A O 1
ATOM 738 N N . ASN A 1 96 ? -0.511 -6.059 35.146 1.00 89.31 96 ASN A N 1
ATOM 739 C CA . ASN A 1 96 ? -1.794 -6.315 34.485 1.00 89.31 96 ASN A CA 1
ATOM 740 C C . ASN A 1 96 ? -1.688 -6.140 32.968 1.00 89.31 96 ASN A C 1
ATOM 742 O O . ASN A 1 96 ? -0.965 -5.267 32.492 1.00 89.31 96 ASN A O 1
ATOM 746 N N . ALA A 1 97 ? -2.463 -6.929 32.221 1.00 90.81 97 ALA A N 1
ATOM 747 C CA . ALA A 1 97 ? -2.684 -6.734 30.792 1.00 90.81 97 ALA A CA 1
ATOM 748 C C . ALA A 1 97 ? -4.092 -6.170 30.559 1.00 90.81 97 ALA A C 1
ATOM 750 O O . ALA A 1 97 ? -5.070 -6.720 31.067 1.00 90.81 97 ALA A O 1
ATOM 751 N N . TYR A 1 98 ? -4.203 -5.090 29.786 1.00 90.88 98 TYR A N 1
ATOM 752 C CA . TYR A 1 98 ? -5.482 -4.466 29.440 1.00 90.88 98 TYR A CA 1
ATOM 753 C C . TYR A 1 98 ? -5.575 -4.175 27.936 1.00 90.88 98 TYR A C 1
ATOM 755 O O . TYR A 1 98 ? -4.559 -3.906 27.288 1.00 90.88 98 TYR A O 1
ATOM 763 N N . PRO A 1 99 ? -6.781 -4.247 27.347 1.00 91.62 99 PRO A N 1
ATOM 764 C CA . PRO A 1 99 ? -6.972 -3.960 25.934 1.00 91.62 99 PRO A CA 1
ATOM 765 C C . PRO A 1 99 ? -6.880 -2.451 25.670 1.00 91.62 99 PRO A C 1
ATOM 767 O O . PRO A 1 99 ? -7.517 -1.641 26.342 1.00 91.62 99 PRO A O 1
ATOM 770 N N . LYS A 1 100 ? -6.122 -2.075 24.643 1.00 91.75 100 LYS A N 1
ATOM 771 C CA . LYS A 1 100 ? -6.007 -0.723 24.103 1.00 91.75 100 LYS A CA 1
ATOM 772 C C . LYS A 1 100 ? -6.460 -0.727 22.650 1.00 91.75 100 LYS A C 1
ATOM 774 O O . LYS A 1 100 ? -5.972 -1.511 21.837 1.00 91.75 100 LYS A O 1
ATOM 779 N N . GLN A 1 101 ? -7.386 0.165 22.325 1.00 92.94 101 GLN A N 1
ATOM 780 C CA . GLN A 1 101 ? -7.881 0.324 20.963 1.00 92.94 101 GLN A CA 1
ATOM 781 C C . GLN A 1 101 ? -7.025 1.330 20.186 1.00 92.94 101 GLN A C 1
ATOM 783 O O . GLN A 1 101 ? -6.586 2.346 20.729 1.00 92.94 101 GLN A O 1
ATOM 788 N N . GLY A 1 102 ? -6.799 1.038 18.910 1.00 91.06 102 GLY A N 1
ATOM 789 C CA . GLY A 1 102 ? -6.173 1.914 17.928 1.00 91.06 102 GLY A CA 1
ATOM 790 C C . GLY A 1 102 ? -6.989 1.929 16.638 1.00 91.06 102 GLY A C 1
ATOM 791 O O . GLY A 1 102 ? -7.682 0.963 16.317 1.00 91.06 102 GLY A O 1
ATOM 792 N N . THR A 1 103 ? -6.911 3.033 15.900 1.00 93.56 103 THR A N 1
ATOM 793 C CA . THR A 1 103 ? -7.611 3.207 14.623 1.00 93.56 103 THR A CA 1
ATOM 794 C C . THR A 1 103 ? -6.636 3.610 13.523 1.00 93.56 103 THR A C 1
ATOM 796 O O . THR A 1 103 ? -5.623 4.257 13.796 1.00 93.56 103 THR A O 1
ATOM 799 N N . GLY A 1 104 ? -6.936 3.223 12.289 1.00 90.94 104 GLY A N 1
ATOM 800 C CA . GLY A 1 104 ? -6.146 3.540 11.108 1.00 90.94 104 GLY A CA 1
ATOM 801 C C . GLY A 1 104 ? -6.936 3.330 9.821 1.00 90.94 104 GLY A C 1
ATOM 802 O O . GLY A 1 104 ? -8.074 2.867 9.833 1.00 90.94 104 GLY A O 1
ATOM 803 N N . SER A 1 105 ? -6.323 3.662 8.692 1.00 92.00 105 SER A N 1
ATOM 804 C CA . SER A 1 105 ? -6.900 3.445 7.362 1.00 92.00 105 SER A CA 1
ATOM 805 C C . SER A 1 105 ? -6.158 2.329 6.633 1.00 92.00 105 SER A C 1
ATOM 807 O O . SER A 1 105 ? -4.972 2.106 6.873 1.00 92.00 105 SER A O 1
ATOM 809 N N . GLY A 1 106 ? -6.846 1.639 5.729 1.00 88.56 106 GLY A N 1
ATOM 810 C CA . GLY A 1 106 ? -6.258 0.617 4.866 1.00 88.56 106 GLY A CA 1
ATOM 811 C C . GLY A 1 106 ? -6.893 0.594 3.483 1.00 88.56 106 GLY A C 1
ATOM 812 O O . GLY A 1 106 ? -7.861 1.308 3.228 1.00 88.56 106 GLY A O 1
ATOM 813 N N . SER A 1 107 ? -6.351 -0.237 2.595 1.00 89.69 107 SER A N 1
ATOM 814 C CA . SER A 1 107 ? -6.860 -0.426 1.237 1.00 89.69 107 SER A CA 1
ATOM 815 C C . SER A 1 107 ? -7.128 -1.897 0.925 1.00 89.69 107 SER A C 1
ATOM 817 O O . SER A 1 107 ? -6.458 -2.797 1.435 1.00 89.69 107 SER A O 1
ATOM 819 N N . ILE A 1 108 ? -8.130 -2.143 0.082 1.00 86.19 108 ILE A N 1
ATOM 820 C CA . ILE A 1 108 ? -8.483 -3.483 -0.396 1.00 86.19 108 ILE A CA 1
ATOM 821 C C . ILE A 1 108 ? -7.546 -3.858 -1.553 1.00 86.19 108 ILE A C 1
ATOM 823 O O . ILE A 1 108 ? -7.501 -3.157 -2.562 1.00 86.19 108 ILE A O 1
ATOM 827 N N . LEU A 1 109 ? -6.806 -4.964 -1.412 1.00 84.81 109 LEU A N 1
ATOM 828 C CA . LEU A 1 109 ? -5.796 -5.402 -2.392 1.00 84.81 109 LEU A CA 1
ATOM 829 C C . LEU A 1 109 ? -6.272 -6.533 -3.312 1.00 84.81 109 LEU A C 1
ATOM 831 O O . LEU A 1 109 ? -5.917 -6.561 -4.487 1.00 84.81 109 LEU A O 1
ATOM 835 N N . ASP A 1 110 ? -7.068 -7.466 -2.792 1.00 83.44 110 ASP A N 1
ATOM 836 C CA . ASP A 1 110 ? -7.644 -8.572 -3.559 1.00 83.44 110 ASP A CA 1
ATOM 837 C C . ASP A 1 110 ? -9.091 -8.800 -3.104 1.00 83.44 110 ASP A C 1
ATOM 839 O O . ASP A 1 110 ? -9.488 -8.459 -1.990 1.00 83.44 110 ASP A O 1
ATOM 843 N N . ARG A 1 111 ? -9.893 -9.390 -3.986 1.00 77.12 111 ARG A N 1
ATOM 844 C CA . ARG A 1 111 ? -11.289 -9.758 -3.744 1.00 77.12 111 ARG A CA 1
ATOM 845 C C . ARG A 1 111 ? -11.425 -11.032 -2.907 1.00 77.12 111 ARG A C 1
ATOM 847 O O . ARG A 1 111 ? -12.540 -11.426 -2.569 1.00 77.12 111 ARG A O 1
ATOM 854 N N . ARG A 1 112 ? -10.306 -11.694 -2.597 1.00 76.06 112 ARG A N 1
ATOM 855 C CA . ARG A 1 112 ? -10.264 -12.853 -1.708 1.00 76.06 112 ARG A CA 1
ATOM 856 C C . ARG A 1 112 ? -10.395 -12.416 -0.258 1.00 76.06 112 ARG A C 1
ATOM 858 O O . ARG A 1 112 ? -9.519 -11.760 0.293 1.00 76.06 112 ARG A O 1
ATOM 865 N N . VAL A 1 113 ? -11.480 -12.862 0.358 1.00 47.88 113 VAL A N 1
ATOM 866 C CA . VAL A 1 113 ? -11.639 -12.850 1.806 1.00 47.88 113 VAL A CA 1
ATOM 867 C C . VAL A 1 113 ? -10.930 -14.090 2.340 1.00 47.88 113 VAL A C 1
ATOM 869 O O . VAL A 1 113 ? -11.414 -15.206 2.163 1.00 47.88 113 VAL A O 1
ATOM 872 N N . ILE A 1 114 ? -9.746 -13.905 2.915 1.00 43.19 114 ILE A N 1
ATOM 873 C CA . ILE A 1 114 ? -9.068 -14.948 3.685 1.00 43.19 114 ILE A CA 1
ATOM 874 C C . ILE A 1 114 ? -9.490 -14.705 5.136 1.00 43.19 114 ILE A C 1
ATOM 876 O O . ILE A 1 114 ? -9.130 -13.672 5.698 1.00 43.19 114 ILE A O 1
ATOM 880 N N . PHE A 1 115 ? -10.330 -15.590 5.676 1.00 38.12 115 PHE A N 1
ATOM 881 C CA . PHE A 1 115 ? -10.658 -15.635 7.104 1.00 38.12 115 PHE A CA 1
ATOM 882 C C . PHE A 1 115 ? -9.659 -16.531 7.831 1.00 38.12 115 PHE A C 1
ATOM 884 O O . PHE A 1 115 ? -9.346 -17.610 7.273 1.00 38.12 115 PHE A O 1
#

Radius of gyration: 30.26 Å; chains: 1; bounding box: 77×56×60 Å

Foldseek 3Di:
DDPDDDQDPVNVVVVVVVVVVVVVVVVVCCVVCVCVVVCVVVPVPPPVVVPPCPPLPDQDDPVPDDPVSNVVSVCVSQVVFKDKDKDWDWDDDPPDTDTDIDIDMDGDDDPDDDD

Secondary structure (DSSP, 8-state):
--------HHHHHHHHHHHHHHHHHHHHHIIIIIHHHHHHHTT-------------TTPPPTTTS-HHHHHHHHHHHHGGGEEEEEEEEEEE-SS-EEEEEEEEEEE---S----

Sequence (115 aa):
MKSTYHITARQLVLLALATSVFAASAVLLYDRFGSDLLGRWVGARTEKTLNASKSIESITDPSVATDEQNNREIYTAMSPGVVNITSTVYVQDWFNAYPKQGTGSGSILDRRVIF

pLDDT: mean 78.51, std 15.55, range [38.12, 96.31]